Protein AF-A0A959TJM8-F1 (afdb_monomer_lite)

Sequence (122 aa):
MNSDGHVLEDPFLDPDLEVVRTRRNLPHWNQLGKLYFVTWRLADSLPKEVLARIETDRRDWQRQHGDIPLSAMGHLVKHEWYRLFHHRVQTWLDAGQGSCVLHRAEACRILCDALHHFHGER

Secondary structure (DSSP, 8-state):
--------S--S--TTS--EEEESSSEEEE-TTPPPP-----TTSS-HHHHHHHHHHHHHHHHHH-S--GGGS-HHHHHHHIIIIIIHHHHHHHTT-S--GGGSHHHHHHHHHHHTTTTTT-

Radius of gyration: 19.46 Å; chains: 1; bounding box: 56×31×44 Å

Foldseek 3Di:
DDPPPPPLVDQADDPVDDWDWDDDPHIDTDDPSHDDDDDDDDPQLAPPVRVVVLVVVVVVVCVVVPPDDLVPDDPVSNVVCCVSRVVVVVVSSVVRPGPPCCVDVVVVVVVVCVVCVCPVPD

pLDDT: mean 87.81, std 10.88, range [36.31, 96.94]

Structure (mmCIF, N/CA/C/O backbone):
data_AF-A0A959TJM8-F1
#
_entry.id   AF-A0A959TJM8-F1
#
loop_
_atom_site.group_PDB
_atom_site.id
_atom_site.type_symbol
_atom_site.label_atom_id
_atom_site.label_alt_id
_atom_site.label_comp_id
_atom_site.label_asym_id
_atom_site.label_entity_id
_atom_site.label_seq_id
_atom_site.pdbx_PDB_ins_code
_atom_site.Cartn_x
_atom_site.Cartn_y
_atom_site.Cartn_z
_atom_site.occupancy
_atom_site.B_iso_or_equiv
_atom_site.auth_seq_id
_atom_site.auth_comp_id
_atom_site.auth_asym_id
_atom_site.auth_atom_id
_atom_site.pdbx_PDB_model_num
ATOM 1 N N . MET A 1 1 ? -35.703 -6.982 8.670 1.00 38.00 1 MET A N 1
ATOM 2 C CA . MET A 1 1 ? -34.846 -7.904 7.900 1.00 38.00 1 MET A CA 1
ATOM 3 C C . MET A 1 1 ? -35.048 -7.583 6.428 1.00 38.00 1 MET A C 1
ATOM 5 O O . MET A 1 1 ? -35.905 -8.194 5.817 1.00 38.00 1 MET A O 1
ATOM 9 N N . ASN A 1 2 ? -34.317 -6.604 5.890 1.00 36.31 2 ASN A N 1
ATOM 10 C CA . ASN A 1 2 ? -34.230 -6.388 4.444 1.00 36.31 2 ASN A CA 1
ATOM 11 C C . ASN A 1 2 ? -32.755 -6.537 4.092 1.00 36.31 2 ASN A C 1
ATOM 13 O O . ASN A 1 2 ? -31.973 -5.602 4.232 1.00 36.31 2 ASN A O 1
ATOM 17 N N . SER A 1 3 ? -32.363 -7.763 3.769 1.00 44.84 3 SER A N 1
ATOM 18 C CA . SER A 1 3 ? -31.063 -8.073 3.191 1.00 44.84 3 SER A CA 1
ATOM 19 C C . SER A 1 3 ? -31.195 -8.002 1.673 1.00 44.84 3 SER A C 1
ATOM 21 O O . SER A 1 3 ? -31.108 -9.025 0.999 1.00 44.84 3 SER A O 1
ATOM 23 N N . ASP A 1 4 ? -31.433 -6.803 1.144 1.00 48.50 4 ASP A N 1
ATOM 24 C CA . ASP A 1 4 ? -31.153 -6.533 -0.265 1.00 48.50 4 ASP A CA 1
ATOM 25 C C . ASP A 1 4 ? -29.639 -6.374 -0.362 1.00 48.50 4 ASP A C 1
ATOM 27 O O . ASP A 1 4 ? -29.078 -5.284 -0.249 1.00 48.50 4 ASP A O 1
ATOM 31 N N . GLY A 1 5 ? -28.947 -7.510 -0.438 1.00 51.31 5 GLY A N 1
ATOM 32 C CA . GLY A 1 5 ? -27.528 -7.519 -0.739 1.00 51.31 5 GLY A CA 1
ATOM 33 C C . GLY A 1 5 ? -27.357 -6.895 -2.115 1.00 51.31 5 GLY A C 1
ATOM 34 O O . GLY A 1 5 ? -27.705 -7.519 -3.113 1.00 51.31 5 GLY A O 1
ATOM 35 N N . HIS A 1 6 ? -26.852 -5.664 -2.172 1.00 56.75 6 HIS A N 1
ATOM 36 C CA . HIS A 1 6 ? -26.370 -5.077 -3.414 1.00 56.75 6 HIS A CA 1
ATOM 37 C C . HIS A 1 6 ? -25.187 -5.920 -3.892 1.00 56.75 6 HIS A C 1
ATOM 39 O O . HIS A 1 6 ? -24.040 -5.690 -3.510 1.00 56.75 6 HIS A O 1
ATOM 45 N N . VAL A 1 7 ? -25.477 -6.953 -4.680 1.00 63.81 7 VAL A N 1
ATOM 46 C CA . VAL A 1 7 ? -24.457 -7.699 -5.405 1.00 63.81 7 VAL A CA 1
ATOM 47 C C . VAL A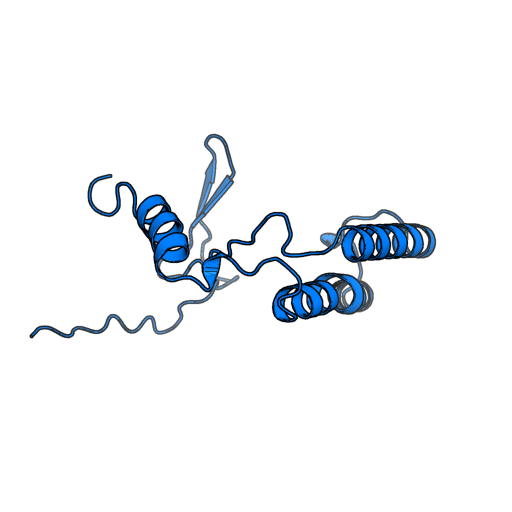 1 7 ? -23.918 -6.742 -6.458 1.00 63.81 7 VAL A C 1
ATOM 49 O O . VAL A 1 7 ? -24.613 -6.389 -7.407 1.00 63.81 7 VAL A O 1
ATOM 52 N N . LEU A 1 8 ? -22.690 -6.270 -6.258 1.00 69.44 8 LEU A N 1
ATOM 53 C CA . LEU A 1 8 ? -21.947 -5.603 -7.317 1.00 69.44 8 LEU A CA 1
ATOM 54 C C . LEU A 1 8 ? -21.524 -6.701 -8.295 1.00 69.44 8 LEU A C 1
ATOM 56 O O . LEU A 1 8 ? -20.607 -7.461 -7.995 1.00 69.44 8 LEU A O 1
ATOM 60 N N . GLU A 1 9 ? -22.234 -6.826 -9.418 1.00 77.81 9 GLU A N 1
ATOM 61 C CA . GLU A 1 9 ? -21.950 -7.844 -10.443 1.00 77.81 9 GLU A CA 1
ATOM 62 C C . GLU A 1 9 ? -20.521 -7.719 -10.992 1.00 77.81 9 GLU A C 1
ATOM 64 O O . GLU A 1 9 ? -19.876 -8.728 -11.268 1.00 77.81 9 GLU A O 1
ATOM 69 N N . ASP A 1 10 ? -20.002 -6.489 -11.067 1.00 85.50 10 ASP A N 1
ATOM 70 C CA . ASP A 1 10 ? -18.613 -6.199 -11.413 1.00 85.50 10 ASP A CA 1
ATOM 71 C C . ASP A 1 10 ? -18.064 -5.021 -10.578 1.00 85.50 10 ASP A C 1
ATOM 73 O O . ASP A 1 10 ? -18.204 -3.852 -10.966 1.00 85.50 10 ASP A O 1
ATOM 77 N N . PRO A 1 11 ? -17.440 -5.304 -9.419 1.00 87.75 11 PRO A N 1
ATOM 78 C CA . PRO A 1 11 ? -16.973 -4.279 -8.495 1.00 87.75 11 PRO A CA 1
ATOM 79 C C . PRO A 1 11 ? -15.610 -3.683 -8.869 1.00 87.75 11 PRO A C 1
ATOM 81 O O . PRO A 1 11 ? -15.163 -2.755 -8.196 1.00 87.75 11 PRO A O 1
ATOM 84 N N . PHE A 1 12 ? -14.911 -4.207 -9.879 1.00 90.12 12 PHE A N 1
ATOM 85 C CA . PHE A 1 12 ? -13.540 -3.794 -10.190 1.00 90.12 12 PHE A CA 1
ATOM 86 C C . PHE A 1 12 ? -13.489 -2.792 -11.341 1.00 90.12 12 PHE A C 1
ATOM 88 O O . PHE A 1 12 ? -14.401 -2.719 -12.157 1.00 90.12 12 PHE A O 1
ATOM 95 N N . LEU A 1 13 ? -12.412 -2.001 -11.395 1.00 89.31 13 LEU A N 1
ATOM 96 C CA . LEU A 1 13 ? -12.197 -1.011 -12.450 1.00 89.31 13 LEU A CA 1
ATOM 97 C C . LEU A 1 13 ? -12.307 -1.658 -13.840 1.00 89.31 13 LEU A C 1
ATOM 99 O O . LEU A 1 13 ? -11.550 -2.574 -14.154 1.00 89.31 13 LEU A O 1
ATOM 103 N N . ASP A 1 14 ? -13.186 -1.106 -14.666 1.00 89.50 14 ASP A N 1
ATOM 104 C CA . ASP A 1 14 ? -13.364 -1.443 -16.071 1.00 89.50 14 ASP A CA 1
ATOM 105 C C . ASP A 1 14 ? -12.662 -0.377 -16.936 1.00 89.50 14 ASP A C 1
ATOM 107 O O . ASP A 1 14 ? -13.075 0.786 -16.935 1.00 89.50 14 ASP A O 1
ATOM 111 N N . PRO A 1 15 ? -11.579 -0.717 -17.653 1.00 88.81 15 PRO A N 1
ATOM 112 C CA . PRO A 1 15 ? -10.864 0.234 -18.499 1.00 88.81 15 PRO A CA 1
ATOM 113 C C . PRO A 1 15 ? -11.677 0.779 -19.682 1.00 88.81 15 PRO A C 1
ATOM 115 O O . PRO A 1 15 ? -11.307 1.832 -20.206 1.00 88.81 15 PRO A O 1
ATOM 118 N N . ASP A 1 16 ? -12.737 0.081 -20.101 1.00 90.88 16 ASP A N 1
ATOM 119 C CA . ASP A 1 16 ? -13.545 0.415 -21.278 1.00 90.88 16 ASP A CA 1
ATOM 120 C C . ASP A 1 16 ? -14.729 1.340 -20.938 1.00 90.88 16 ASP A C 1
ATOM 122 O O . ASP A 1 16 ? -15.325 1.954 -21.828 1.00 90.88 16 ASP A O 1
ATOM 126 N N . LEU A 1 17 ? -15.051 1.492 -19.650 1.00 89.00 17 LEU A N 1
ATOM 127 C CA . LEU A 1 17 ? -16.082 2.407 -19.158 1.00 89.00 17 LEU A CA 1
ATOM 128 C C . LEU A 1 17 ? -15.511 3.773 -18.755 1.00 89.00 17 LEU A C 1
ATOM 130 O O . LEU A 1 17 ? -14.323 3.946 -18.479 1.00 89.00 17 LEU A O 1
ATOM 134 N N . GLU A 1 18 ? -16.392 4.772 -18.674 1.00 92.19 18 GLU A N 1
ATOM 135 C CA . GLU A 1 18 ? -16.005 6.130 -18.298 1.00 92.19 18 GLU A CA 1
ATOM 136 C C . GLU A 1 18 ? -15.359 6.175 -16.902 1.00 92.19 18 GLU A C 1
ATOM 138 O O . GLU A 1 18 ? -15.878 5.630 -15.925 1.00 92.19 18 GLU A O 1
ATOM 143 N N . VAL A 1 19 ? -14.226 6.876 -16.803 1.00 93.38 19 VAL A N 1
ATOM 144 C CA . VAL A 1 19 ? -13.591 7.234 -15.532 1.00 93.38 19 VAL A CA 1
ATOM 145 C C . VAL A 1 19 ? -13.646 8.747 -15.382 1.00 93.38 19 VAL A C 1
ATOM 147 O O . VAL A 1 19 ? -12.907 9.483 -16.042 1.00 93.38 19 VAL A O 1
ATOM 150 N N . VAL A 1 20 ? -14.488 9.220 -14.467 1.00 92.56 20 VAL A N 1
ATOM 151 C CA . VAL A 1 20 ? -14.617 10.641 -14.152 1.00 92.56 20 VAL A CA 1
ATOM 152 C C . VAL A 1 20 ? -13.410 11.070 -13.326 1.00 92.56 20 VAL A C 1
ATOM 154 O O . VAL A 1 20 ? -13.169 10.570 -12.227 1.00 92.56 20 VAL A O 1
ATOM 157 N N . ARG A 1 21 ? -12.637 12.023 -13.846 1.00 91.75 21 ARG A N 1
ATOM 158 C CA . ARG A 1 21 ? -11.461 12.573 -13.163 1.00 91.75 21 ARG A CA 1
ATOM 159 C C . ARG A 1 21 ? -11.743 14.003 -12.740 1.00 91.75 21 ARG A C 1
ATOM 161 O O . ARG A 1 21 ? -11.819 14.897 -13.577 1.00 91.75 21 ARG A O 1
ATOM 168 N N . THR A 1 22 ? -11.858 14.230 -11.439 1.00 91.19 22 THR A N 1
ATOM 169 C CA . THR A 1 22 ? -11.969 15.577 -10.872 1.00 91.19 22 THR A CA 1
ATOM 170 C C . THR A 1 22 ? -10.687 15.937 -10.134 1.00 91.19 22 THR A C 1
ATOM 172 O O . THR A 1 22 ? -9.864 15.084 -9.789 1.00 91.19 22 THR A O 1
ATOM 175 N N . ARG A 1 23 ? -10.463 17.229 -9.905 1.00 86.19 23 ARG A N 1
ATOM 176 C CA . ARG A 1 23 ? -9.297 17.699 -9.161 1.00 86.19 23 ARG A CA 1
ATOM 177 C C . ARG A 1 23 ? -9.707 18.824 -8.230 1.00 86.19 23 ARG A C 1
ATOM 179 O O . ARG A 1 23 ? -10.294 19.808 -8.665 1.00 86.19 23 ARG A O 1
ATOM 186 N N . ARG A 1 24 ? -9.340 18.678 -6.958 1.00 82.38 24 ARG A N 1
ATOM 187 C CA . ARG A 1 24 ? -9.289 19.785 -5.999 1.00 82.38 24 ARG A CA 1
ATOM 188 C C . ARG A 1 24 ? -7.831 19.963 -5.577 1.00 82.38 24 ARG A C 1
ATOM 190 O O . ARG A 1 24 ? -7.024 20.380 -6.401 1.00 82.38 24 ARG A O 1
ATOM 197 N N . ASN A 1 25 ? -7.457 19.529 -4.373 1.00 83.12 25 ASN A N 1
ATOM 198 C CA . ASN A 1 25 ? -6.052 19.516 -3.940 1.00 83.12 25 ASN A CA 1
ATOM 199 C C . ASN A 1 25 ? -5.282 18.302 -4.499 1.00 83.12 25 ASN A C 1
ATOM 201 O O . ASN A 1 25 ? -4.105 18.413 -4.828 1.00 83.12 25 ASN A O 1
ATOM 205 N N . LEU A 1 26 ? -5.964 17.164 -4.671 1.00 79.19 26 LEU A N 1
ATOM 206 C CA . LEU A 1 26 ? -5.447 15.934 -5.281 1.00 79.19 26 LEU A CA 1
ATOM 207 C C . LEU A 1 26 ? -6.391 15.461 -6.406 1.00 79.19 26 LEU A C 1
ATOM 209 O O . LEU A 1 26 ? -7.565 15.861 -6.422 1.00 79.19 26 LEU A O 1
ATOM 213 N N . PRO A 1 27 ? -5.899 14.668 -7.379 1.00 83.38 27 PRO A N 1
ATOM 214 C CA . PRO A 1 27 ? -6.755 14.052 -8.387 1.00 83.38 27 PRO A CA 1
ATOM 215 C C . PRO A 1 27 ? -7.658 12.992 -7.744 1.00 83.38 27 PRO A C 1
ATOM 217 O O . PRO A 1 27 ? -7.177 12.136 -7.008 1.00 83.38 27 PRO A O 1
ATOM 220 N N . HIS A 1 28 ? -8.953 13.045 -8.045 1.00 83.56 28 HIS A N 1
ATOM 221 C CA . HIS A 1 28 ? -9.939 12.040 -7.649 1.00 83.56 28 HIS A CA 1
ATOM 222 C C . HIS A 1 28 ? -10.425 11.338 -8.909 1.00 83.56 28 HIS A C 1
ATOM 224 O O . HIS A 1 28 ? -10.813 11.992 -9.879 1.00 83.56 28 HIS A O 1
ATOM 230 N N . TRP A 1 29 ? -10.343 10.014 -8.924 1.00 89.81 29 TRP A N 1
ATOM 231 C CA . TRP A 1 29 ? -10.809 9.189 -10.034 1.00 89.81 29 TRP A CA 1
ATOM 232 C C . TRP A 1 29 ? -12.034 8.438 -9.544 1.00 89.81 29 TRP A C 1
ATOM 234 O O . TRP A 1 29 ? -11.931 7.768 -8.522 1.00 89.81 29 TRP A O 1
ATOM 244 N N . ASN A 1 30 ? -13.158 8.568 -10.244 1.00 89.56 30 ASN A N 1
ATOM 245 C CA . ASN A 1 30 ? -14.422 7.909 -9.942 1.00 89.56 30 ASN A CA 1
ATOM 246 C C . ASN A 1 30 ? -14.865 7.034 -11.122 1.00 89.56 30 ASN A C 1
ATOM 248 O O . ASN A 1 30 ? -14.905 7.525 -12.250 1.00 89.56 30 ASN A O 1
ATOM 252 N N . GLN A 1 31 ? -15.218 5.776 -10.864 1.00 91.06 31 GLN A N 1
ATOM 253 C CA . GLN A 1 31 ? -15.981 4.954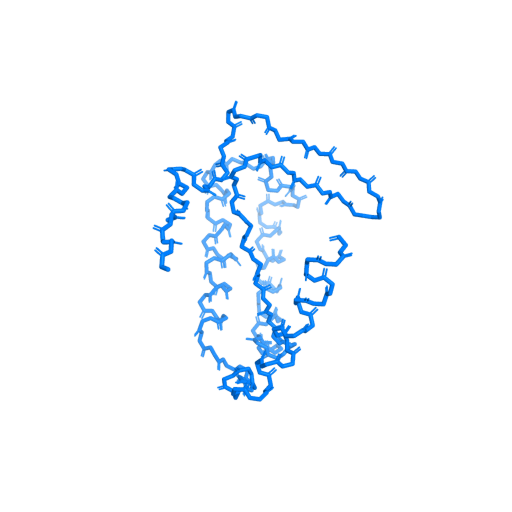 -11.800 1.00 91.06 31 GLN A CA 1
ATOM 254 C C . GLN A 1 31 ? -17.225 4.418 -11.093 1.00 91.06 31 GLN A C 1
ATOM 256 O O . GLN A 1 31 ? -17.137 3.801 -10.030 1.00 91.06 31 GLN A O 1
ATOM 261 N N . LEU A 1 32 ? -18.391 4.696 -11.680 1.00 88.81 32 LEU A N 1
ATOM 262 C CA . LEU A 1 32 ? -19.679 4.370 -11.079 1.00 88.81 32 LEU A CA 1
ATOM 263 C C . LEU A 1 32 ? -19.794 2.860 -10.822 1.00 88.81 32 LEU A C 1
ATOM 265 O O . LEU A 1 32 ? -19.501 2.052 -11.699 1.00 88.81 32 LEU A O 1
ATOM 269 N N . GLY A 1 33 ? -20.234 2.493 -9.617 1.00 87.94 33 GLY A N 1
ATOM 270 C CA . GLY A 1 33 ? -20.459 1.097 -9.232 1.00 87.94 33 GLY A CA 1
ATOM 271 C C . GLY A 1 33 ? -19.194 0.297 -8.904 1.00 87.94 33 GLY A C 1
ATOM 272 O O . GLY A 1 33 ? -19.300 -0.905 -8.677 1.00 87.94 33 GLY A O 1
ATOM 273 N N . LYS A 1 34 ? -18.012 0.928 -8.857 1.00 90.12 34 LYS A N 1
ATOM 274 C CA . LYS A 1 34 ? -16.748 0.244 -8.550 1.00 90.12 34 LYS A CA 1
ATOM 275 C C . LYS A 1 34 ? -16.291 0.465 -7.112 1.00 90.12 34 LYS A C 1
ATOM 277 O O . LYS A 1 34 ? -16.581 1.486 -6.490 1.00 90.12 34 LYS A O 1
ATOM 282 N N . LEU A 1 35 ? -15.549 -0.505 -6.587 1.00 89.31 35 LEU A N 1
ATOM 283 C CA . LEU A 1 35 ? -14.970 -0.475 -5.252 1.00 89.31 35 LEU A CA 1
ATOM 284 C C . LEU A 1 35 ? -13.582 0.163 -5.255 1.00 89.31 35 LEU A C 1
ATOM 286 O O . LEU A 1 35 ? -12.753 -0.076 -6.134 1.00 89.31 35 LEU A O 1
ATOM 290 N N . TYR A 1 36 ? -13.305 0.903 -4.185 1.00 85.50 36 TYR A N 1
ATOM 291 C CA . TYR A 1 36 ? -11.963 1.352 -3.839 1.00 85.50 36 TYR A CA 1
ATOM 292 C C . TYR A 1 36 ? -11.419 0.477 -2.726 1.00 85.50 36 TYR A C 1
ATOM 294 O O . TYR A 1 36 ? -12.060 0.305 -1.691 1.00 85.50 36 TYR A O 1
ATOM 302 N N . PHE A 1 37 ? -10.207 -0.031 -2.920 1.00 86.38 37 PHE A N 1
ATOM 303 C CA . PHE A 1 37 ? -9.463 -0.675 -1.853 1.00 86.38 37 PHE A CA 1
ATOM 304 C C . PHE A 1 37 ? -8.454 0.317 -1.280 1.00 86.38 37 PHE A C 1
ATOM 306 O O . PHE A 1 37 ? -7.559 0.783 -1.987 1.00 86.38 37 PHE A O 1
ATOM 313 N N . VAL A 1 38 ? -8.614 0.659 -0.002 1.00 85.38 38 VAL A N 1
ATOM 314 C CA . VAL A 1 38 ? -7.716 1.570 0.710 1.00 85.38 38 VAL A CA 1
ATOM 315 C C . VAL A 1 38 ? -6.914 0.763 1.719 1.00 85.38 38 VAL A C 1
ATOM 317 O O . VAL A 1 38 ? -7.471 0.192 2.653 1.00 85.38 38 VAL A O 1
ATOM 320 N N . THR A 1 39 ? -5.597 0.729 1.541 1.00 85.38 39 THR A N 1
ATOM 321 C CA . THR A 1 39 ? -4.669 0.047 2.448 1.00 85.38 39 THR A CA 1
ATOM 322 C C . THR A 1 39 ? -3.937 1.055 3.322 1.00 85.38 39 THR A C 1
ATOM 324 O O . THR A 1 39 ? -3.394 2.043 2.829 1.00 85.38 39 THR A O 1
ATOM 327 N N . TRP A 1 40 ? -3.872 0.781 4.625 1.00 87.56 40 TRP A N 1
ATOM 328 C CA . TRP A 1 40 ? -3.090 1.560 5.583 1.00 87.56 40 TRP A CA 1
ATOM 329 C C . TRP A 1 40 ? -1.955 0.710 6.145 1.00 87.56 40 TRP A C 1
ATOM 331 O O . TRP A 1 40 ? -2.138 -0.473 6.422 1.00 87.56 40 TRP A O 1
ATOM 341 N N . ARG A 1 41 ? -0.782 1.313 6.342 1.00 89.62 41 ARG A N 1
ATOM 342 C CA . ARG A 1 41 ? 0.366 0.652 6.975 1.00 89.62 41 ARG A CA 1
ATOM 343 C C . ARG A 1 41 ? 0.974 1.550 8.041 1.00 89.62 41 ARG A C 1
ATOM 345 O O . ARG A 1 41 ? 0.948 2.773 7.914 1.00 89.62 41 ARG A O 1
ATOM 352 N N . LEU A 1 42 ? 1.556 0.941 9.067 1.00 91.44 42 LEU A N 1
ATOM 353 C CA . LEU A 1 42 ? 2.324 1.668 10.075 1.00 91.44 42 LEU A CA 1
ATOM 354 C C . LEU A 1 42 ? 3.700 2.067 9.527 1.00 91.44 42 LEU A C 1
ATOM 356 O O . LEU A 1 42 ? 4.205 1.461 8.578 1.00 91.44 42 LEU A O 1
ATOM 360 N N . ALA A 1 43 ? 4.320 3.088 10.118 1.00 90.81 43 ALA A N 1
ATOM 361 C CA . ALA A 1 43 ? 5.619 3.596 9.670 1.00 90.81 43 ALA A CA 1
ATOM 362 C C . ALA A 1 43 ? 6.732 2.531 9.728 1.00 90.81 43 ALA A C 1
ATOM 364 O O . ALA A 1 43 ? 7.643 2.551 8.905 1.00 90.81 43 ALA A O 1
ATOM 365 N N . ASP A 1 44 ? 6.614 1.584 10.655 1.00 91.88 44 ASP A N 1
ATOM 366 C CA . ASP A 1 44 ? 7.538 0.479 10.915 1.00 91.88 44 ASP A CA 1
ATOM 367 C C . ASP A 1 44 ? 7.160 -0.832 10.200 1.00 91.88 44 ASP A C 1
ATOM 369 O O . ASP A 1 44 ? 7.838 -1.838 10.376 1.00 91.88 44 ASP A O 1
ATOM 373 N N . SER A 1 45 ? 6.110 -0.834 9.367 1.00 92.31 45 SER A N 1
ATOM 374 C CA . SER A 1 45 ? 5.688 -2.010 8.574 1.00 92.31 45 SER A CA 1
ATOM 375 C C 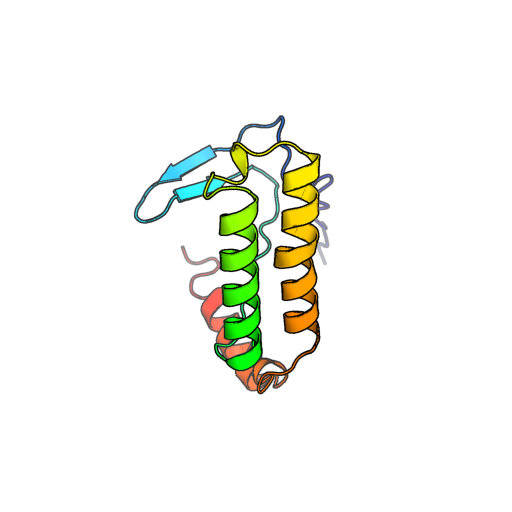. SER A 1 45 ? 6.782 -2.569 7.661 1.00 92.31 45 SER A C 1
ATOM 377 O O . SER A 1 45 ? 6.752 -3.746 7.316 1.00 92.31 45 SER A O 1
ATOM 379 N N . LEU A 1 46 ? 7.747 -1.734 7.273 1.00 91.81 46 LEU A N 1
ATOM 380 C CA . LEU A 1 46 ? 8.958 -2.144 6.575 1.00 91.81 46 LEU A CA 1
ATOM 381 C C . LEU A 1 46 ? 10.169 -1.690 7.398 1.00 91.81 46 LEU A C 1
ATOM 383 O O . LEU A 1 46 ? 10.347 -0.478 7.568 1.00 91.81 46 LEU A O 1
ATOM 387 N N . PRO A 1 47 ? 11.015 -2.619 7.883 1.00 90.06 47 PRO A N 1
ATOM 388 C CA . PRO A 1 47 ? 12.262 -2.269 8.553 1.00 90.06 47 PRO A CA 1
ATOM 389 C C . PRO A 1 47 ? 13.146 -1.373 7.676 1.00 90.06 47 PRO A C 1
ATOM 391 O O . PRO A 1 47 ? 13.142 -1.476 6.443 1.00 90.06 47 PRO A O 1
ATOM 394 N N . LYS A 1 48 ? 13.931 -0.494 8.306 1.00 91.25 48 LYS A N 1
ATOM 395 C CA . LYS A 1 48 ? 14.766 0.492 7.595 1.00 91.25 48 LYS A CA 1
ATOM 396 C C . LYS A 1 48 ? 15.766 -0.178 6.658 1.00 91.25 48 LYS A C 1
ATOM 398 O O . LYS A 1 48 ? 16.026 0.321 5.567 1.00 91.25 48 LYS A O 1
ATOM 403 N N . GLU A 1 49 ? 16.286 -1.323 7.067 1.00 91.25 49 GLU A N 1
ATOM 404 C CA . GLU A 1 49 ? 17.253 -2.129 6.332 1.00 91.25 49 GLU A CA 1
ATOM 405 C C . GLU A 1 49 ? 16.626 -2.696 5.052 1.00 91.25 49 GLU A C 1
ATOM 407 O O . GLU A 1 49 ? 17.246 -2.683 3.988 1.00 91.25 49 GLU A O 1
ATOM 412 N N . VAL A 1 50 ? 15.361 -3.128 5.129 1.00 90.88 50 VAL A N 1
ATOM 413 C CA . VAL A 1 50 ? 14.594 -3.624 3.976 1.00 90.88 50 VAL A CA 1
ATOM 414 C C . VAL A 1 50 ? 14.321 -2.487 2.991 1.00 90.88 50 VAL A C 1
ATOM 416 O O . VAL A 1 50 ? 14.542 -2.654 1.791 1.00 90.88 50 VAL A O 1
ATOM 419 N N . LEU A 1 51 ? 13.915 -1.313 3.485 1.00 90.44 51 LEU A N 1
ATOM 420 C CA . LEU A 1 51 ? 13.718 -0.120 2.653 1.00 90.44 51 LEU A CA 1
ATOM 421 C C . LEU A 1 51 ? 15.010 0.303 1.946 1.00 90.44 51 LEU A C 1
ATOM 423 O O . LEU A 1 51 ? 14.995 0.526 0.736 1.00 90.44 51 LEU A O 1
ATOM 427 N N . ALA A 1 52 ? 16.127 0.364 2.676 1.00 93.75 52 ALA A N 1
ATOM 428 C CA . ALA A 1 52 ? 17.429 0.708 2.113 1.00 93.75 52 ALA A CA 1
ATOM 429 C C . ALA A 1 52 ? 17.850 -0.278 1.013 1.00 93.75 52 ALA A C 1
ATOM 431 O O . ALA A 1 52 ? 18.362 0.136 -0.026 1.00 93.75 52 ALA A O 1
ATOM 432 N N . ARG A 1 53 ? 17.583 -1.575 1.204 1.00 93.12 53 ARG A N 1
ATOM 433 C CA . ARG A 1 53 ? 17.856 -2.599 0.192 1.00 93.12 53 ARG A CA 1
ATOM 434 C C . ARG A 1 53 ? 16.996 -2.428 -1.060 1.00 93.12 53 ARG A C 1
ATOM 436 O O . ARG A 1 53 ? 17.535 -2.452 -2.160 1.00 93.12 53 ARG A O 1
ATOM 443 N N . ILE A 1 54 ? 15.684 -2.231 -0.911 1.00 91.75 54 ILE A N 1
ATOM 444 C CA . ILE A 1 54 ? 14.778 -2.008 -2.052 1.00 91.75 54 ILE A CA 1
ATOM 445 C C . ILE A 1 54 ? 15.220 -0.785 -2.858 1.00 91.75 54 ILE A C 1
ATOM 447 O O . ILE A 1 54 ? 15.212 -0.822 -4.085 1.00 91.75 54 ILE A O 1
ATOM 451 N N . GLU A 1 55 ? 15.610 0.280 -2.168 1.00 92.81 55 GLU A N 1
ATOM 452 C CA . GLU A 1 55 ? 16.068 1.517 -2.785 1.00 92.81 55 GLU A CA 1
ATOM 453 C C 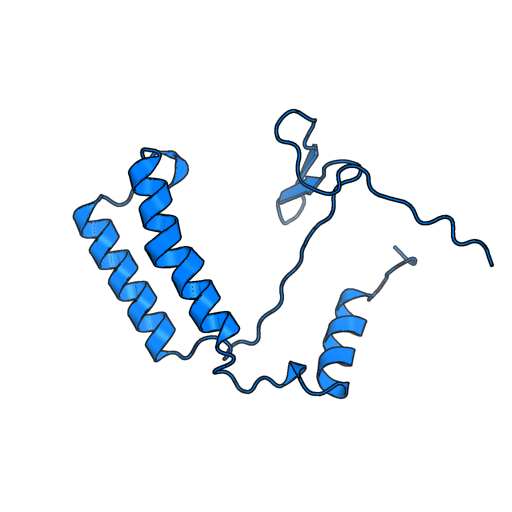. GLU A 1 55 ? 17.384 1.324 -3.557 1.00 92.81 55 GLU A C 1
ATOM 455 O O . GLU A 1 55 ? 17.488 1.754 -4.705 1.00 92.81 55 GLU A O 1
ATOM 460 N N . THR A 1 56 ? 18.364 0.622 -2.981 1.00 95.50 56 THR A N 1
ATOM 461 C CA . THR A 1 56 ? 19.600 0.250 -3.691 1.00 95.50 56 THR A CA 1
ATOM 462 C C . THR A 1 56 ? 19.300 -0.580 -4.937 1.00 95.50 56 THR A C 1
ATOM 464 O O . THR A 1 56 ? 19.749 -0.225 -6.025 1.00 95.50 56 THR A O 1
ATOM 467 N N . ASP A 1 57 ? 18.469 -1.617 -4.811 1.00 93.75 57 ASP A N 1
ATOM 468 C CA . ASP A 1 57 ? 18.110 -2.486 -5.933 1.00 93.75 57 ASP A CA 1
ATOM 469 C C . ASP A 1 57 ? 17.404 -1.704 -7.058 1.00 93.75 57 ASP A C 1
ATOM 471 O O . ASP A 1 57 ? 17.650 -1.954 -8.239 1.00 93.75 57 ASP A O 1
ATOM 475 N N . ARG A 1 58 ? 16.541 -0.732 -6.714 1.00 93.06 58 ARG A N 1
ATOM 476 C CA . ARG A 1 58 ? 15.882 0.144 -7.701 1.00 93.06 58 ARG A CA 1
ATOM 477 C C . ARG A 1 58 ? 16.892 1.002 -8.448 1.00 93.06 58 ARG A C 1
ATOM 479 O O . ARG A 1 58 ? 16.812 1.080 -9.672 1.00 93.06 58 ARG A O 1
ATOM 486 N N . ARG A 1 59 ? 17.843 1.614 -7.735 1.00 94.06 59 ARG A N 1
ATOM 487 C CA . ARG A 1 59 ? 18.900 2.433 -8.352 1.00 94.06 59 ARG A CA 1
ATOM 488 C C . ARG A 1 59 ? 19.768 1.606 -9.285 1.00 94.06 59 ARG A C 1
ATOM 490 O O . ARG A 1 59 ? 20.066 2.048 -10.391 1.00 94.06 59 ARG A O 1
ATOM 497 N N . ASP A 1 60 ? 20.168 0.413 -8.859 1.00 94.62 60 ASP A N 1
ATOM 498 C CA . ASP A 1 60 ? 21.002 -0.472 -9.670 1.00 94.62 60 ASP A CA 1
ATOM 499 C C . ASP A 1 60 ? 20.260 -0.932 -10.927 1.00 94.62 60 ASP A C 1
ATOM 501 O O . ASP A 1 60 ? 20.824 -0.913 -12.022 1.00 94.62 60 ASP A O 1
ATOM 505 N N . TRP A 1 61 ? 18.970 -1.247 -10.802 1.00 93.44 61 TRP A N 1
ATOM 506 C CA . TRP A 1 61 ? 18.134 -1.573 -11.951 1.00 93.44 61 TRP A CA 1
ATOM 507 C C . TRP A 1 61 ? 17.978 -0.386 -12.911 1.00 93.44 61 TRP A C 1
ATOM 509 O O . TRP A 1 61 ? 18.134 -0.567 -14.119 1.00 93.44 61 TRP A O 1
ATOM 519 N N . GLN A 1 62 ? 17.745 0.830 -12.396 1.00 92.12 62 GLN A N 1
ATOM 520 C CA . GLN A 1 62 ? 17.657 2.055 -13.206 1.00 92.12 62 GLN A CA 1
ATOM 521 C C . GLN A 1 62 ? 18.965 2.348 -13.949 1.00 92.12 62 GLN A C 1
ATOM 523 O O . GLN A 1 62 ? 18.928 2.753 -15.107 1.00 92.12 62 GLN A O 1
ATOM 528 N N . ARG A 1 63 ? 20.134 2.098 -13.342 1.00 93.12 63 ARG A N 1
ATOM 529 C CA . ARG A 1 63 ? 21.428 2.235 -14.041 1.00 93.12 63 ARG A CA 1
ATOM 530 C C . ARG A 1 63 ? 21.557 1.279 -15.228 1.00 93.12 63 ARG A C 1
ATOM 532 O O . ARG A 1 63 ? 22.211 1.627 -16.204 1.00 93.12 63 ARG A O 1
ATOM 539 N N . GLN A 1 64 ? 20.960 0.092 -15.140 1.00 90.62 64 GLN A N 1
ATOM 540 C CA . GLN A 1 64 ? 21.030 -0.934 -16.186 1.00 90.62 64 GLN A CA 1
ATOM 541 C C . GLN A 1 64 ? 19.991 -0.728 -17.299 1.00 90.62 64 GLN A C 1
ATOM 543 O O . GLN A 1 64 ? 20.279 -1.023 -18.454 1.00 90.62 64 GLN A O 1
ATOM 548 N N . HIS A 1 65 ? 18.799 -0.228 -16.964 1.00 88.38 65 HIS A N 1
ATOM 549 C CA . HIS A 1 65 ? 17.654 -0.147 -17.887 1.00 88.38 65 HIS A CA 1
ATOM 550 C C . HIS A 1 65 ? 17.286 1.288 -18.297 1.00 88.38 65 HIS A C 1
ATOM 552 O O . HIS A 1 65 ? 16.401 1.486 -19.130 1.00 88.38 65 HIS A O 1
ATOM 558 N N . GLY A 1 66 ? 17.972 2.284 -17.735 1.00 87.94 66 GLY A N 1
ATOM 559 C CA . GLY A 1 66 ? 17.661 3.700 -17.892 1.00 87.94 66 GLY A CA 1
ATOM 560 C C . GLY A 1 66 ? 16.594 4.181 -16.907 1.00 87.94 66 GLY A C 1
ATOM 561 O O . GLY A 1 66 ? 15.739 3.424 -16.444 1.00 87.94 66 GLY A O 1
ATOM 562 N N . ASP A 1 67 ? 16.634 5.477 -16.599 1.00 87.31 67 ASP A N 1
ATOM 563 C CA . ASP A 1 67 ? 15.629 6.133 -15.762 1.00 87.31 67 ASP A CA 1
ATOM 564 C C . ASP A 1 67 ? 14.473 6.655 -16.625 1.00 87.31 67 ASP A C 1
ATOM 566 O O . ASP A 1 67 ? 14.327 7.852 -16.871 1.00 87.31 67 ASP A O 1
ATOM 570 N N . ILE A 1 68 ? 13.691 5.723 -17.171 1.00 88.06 68 ILE A N 1
ATOM 571 C CA . ILE A 1 68 ? 12.495 6.032 -17.961 1.00 88.06 68 ILE A CA 1
ATOM 572 C C . ILE A 1 68 ? 11.223 5.712 -17.167 1.00 88.06 68 ILE A C 1
ATOM 574 O O . ILE A 1 68 ? 11.225 4.810 -16.329 1.00 88.06 68 ILE A O 1
ATOM 578 N N . PRO A 1 69 ? 10.099 6.409 -17.415 1.00 88.25 69 PRO A N 1
ATOM 579 C CA . PRO A 1 69 ? 8.830 6.071 -16.782 1.00 88.25 69 PRO A CA 1
ATOM 580 C C . PRO A 1 69 ? 8.386 4.640 -17.114 1.00 88.25 69 PRO A C 1
ATOM 582 O O . PRO A 1 69 ? 8.470 4.209 -18.263 1.00 88.25 69 PRO A O 1
ATOM 585 N N . LEU A 1 70 ? 7.809 3.928 -16.138 1.00 85.81 70 LEU A N 1
ATOM 586 C CA . LEU A 1 70 ? 7.294 2.560 -16.321 1.00 85.81 70 LEU A CA 1
ATOM 587 C C . LEU A 1 70 ? 6.240 2.455 -17.443 1.00 85.81 70 LEU A C 1
ATOM 589 O O . LEU A 1 70 ? 6.074 1.397 -18.044 1.00 85.81 70 LEU A O 1
ATOM 593 N N . SER A 1 71 ? 5.523 3.544 -17.736 1.00 86.12 71 SER A N 1
ATOM 594 C CA . SER A 1 71 ? 4.564 3.632 -18.846 1.00 86.12 71 SER A CA 1
ATOM 595 C C . SER A 1 71 ? 5.214 3.619 -20.232 1.00 86.12 71 SER A C 1
ATOM 597 O O . SER A 1 71 ? 4.545 3.250 -21.190 1.00 86.12 71 SER A O 1
ATOM 599 N N . ALA A 1 72 ? 6.487 4.005 -20.339 1.00 90.31 72 ALA A N 1
ATOM 600 C CA . ALA A 1 72 ? 7.252 4.017 -21.586 1.00 90.31 72 ALA A CA 1
ATOM 601 C C . ALA A 1 72 ? 8.056 2.721 -21.808 1.00 90.31 72 ALA A C 1
ATOM 603 O O . ALA A 1 72 ? 8.672 2.546 -22.857 1.00 90.31 72 ALA A O 1
ATOM 604 N N . MET A 1 73 ? 8.069 1.811 -20.829 1.00 90.12 73 MET A N 1
ATOM 605 C CA . MET A 1 73 ? 8.782 0.537 -20.918 1.00 90.12 73 MET A CA 1
ATOM 606 C C . MET A 1 73 ? 7.982 -0.514 -21.690 1.00 90.12 73 MET A C 1
ATOM 608 O O . MET A 1 73 ? 6.753 -0.570 -21.615 1.00 90.12 73 MET A O 1
ATOM 612 N N . GLY A 1 74 ? 8.693 -1.421 -22.365 1.00 92.38 74 GLY A N 1
ATOM 613 C CA . GLY A 1 74 ? 8.085 -2.605 -22.971 1.00 92.38 74 GLY A CA 1
ATOM 614 C C . GLY A 1 74 ? 7.435 -3.523 -21.927 1.00 92.38 74 GLY A C 1
ATOM 615 O O . GLY A 1 74 ? 7.886 -3.607 -20.783 1.00 92.38 74 GLY A O 1
ATOM 616 N N . HIS A 1 75 ? 6.392 -4.252 -22.334 1.00 92.06 75 HIS A N 1
ATOM 617 C CA . HIS A 1 75 ? 5.575 -5.084 -21.440 1.00 92.06 75 HIS A CA 1
ATOM 618 C C . HIS A 1 75 ? 6.395 -6.077 -20.594 1.00 92.06 75 HIS A C 1
ATOM 620 O O . HIS A 1 75 ? 6.168 -6.186 -19.391 1.00 92.06 75 HIS A O 1
ATOM 626 N N . LEU A 1 76 ? 7.390 -6.746 -21.189 1.00 92.56 76 LEU A N 1
ATOM 627 C CA . LEU A 1 76 ? 8.241 -7.714 -20.481 1.00 92.56 76 LEU A CA 1
ATOM 628 C C . LEU A 1 76 ? 9.092 -7.057 -19.384 1.00 92.56 76 LEU A C 1
ATOM 630 O O . LEU A 1 76 ? 9.167 -7.565 -18.269 1.00 92.56 76 LEU A O 1
ATOM 634 N N . VAL A 1 77 ? 9.684 -5.898 -19.682 1.00 92.19 77 VAL A N 1
ATOM 635 C CA . VAL A 1 77 ? 10.496 -5.126 -18.727 1.00 92.19 77 VAL A CA 1
ATOM 636 C C . VAL A 1 77 ? 9.619 -4.616 -17.584 1.00 92.19 77 VAL A C 1
ATOM 638 O O . VAL A 1 77 ? 9.987 -4.724 -16.416 1.00 92.19 77 VAL A O 1
ATOM 641 N N . LYS A 1 78 ? 8.415 -4.129 -17.909 1.00 91.94 78 LYS A N 1
ATOM 642 C CA . LYS A 1 78 ? 7.418 -3.695 -16.925 1.00 91.94 78 LYS A CA 1
ATOM 643 C C . LYS A 1 78 ? 6.994 -4.840 -16.003 1.00 91.94 78 LYS A C 1
ATOM 645 O O . LYS A 1 78 ? 6.938 -4.646 -14.792 1.00 91.94 78 LYS A O 1
ATOM 650 N N . HIS A 1 79 ? 6.728 -6.025 -16.550 1.00 91.44 79 HIS A N 1
ATOM 651 C CA . HIS A 1 79 ? 6.383 -7.208 -15.760 1.00 91.44 79 HIS A CA 1
ATOM 652 C C . HIS A 1 79 ? 7.507 -7.593 -14.786 1.00 91.44 79 HIS A C 1
ATOM 654 O O . HIS A 1 79 ? 7.252 -7.796 -13.598 1.00 91.44 79 HIS A O 1
ATOM 660 N N . GLU A 1 80 ? 8.757 -7.614 -15.252 1.00 91.88 80 GLU A N 1
ATOM 661 C CA . GLU A 1 80 ? 9.905 -7.906 -14.387 1.00 91.88 80 GLU A CA 1
ATOM 662 C C . GLU A 1 80 ? 10.085 -6.848 -13.289 1.00 91.88 80 GLU A C 1
ATOM 664 O O . GLU A 1 80 ? 10.318 -7.186 -12.128 1.00 91.88 80 GLU A O 1
ATOM 669 N N . TRP A 1 81 ? 9.877 -5.570 -13.612 1.00 92.75 81 TRP A N 1
ATOM 670 C CA . TRP A 1 81 ? 9.875 -4.493 -12.623 1.00 92.75 81 TRP A CA 1
ATOM 671 C C . TRP A 1 81 ? 8.820 -4.712 -11.524 1.00 92.75 81 TRP A C 1
ATOM 673 O O . TRP A 1 81 ? 9.132 -4.609 -10.334 1.00 92.75 81 TRP A O 1
ATOM 683 N N . TYR A 1 82 ? 7.582 -5.080 -11.883 1.00 91.69 82 TYR A N 1
ATOM 684 C CA . TYR A 1 82 ? 6.551 -5.422 -10.892 1.00 91.69 82 TYR A CA 1
ATOM 685 C C . TYR A 1 82 ? 6.956 -6.619 -10.029 1.00 91.69 82 TYR A C 1
ATOM 687 O O . TYR A 1 82 ? 6.771 -6.586 -8.810 1.00 91.69 82 TYR A O 1
ATOM 695 N N . ARG A 1 83 ? 7.549 -7.659 -10.621 1.00 90.81 83 ARG A N 1
ATOM 696 C CA . ARG A 1 83 ? 8.043 -8.826 -9.879 1.00 90.81 83 ARG A CA 1
ATOM 697 C C . ARG A 1 83 ? 9.100 -8.436 -8.845 1.00 90.81 83 ARG A C 1
ATOM 699 O O . ARG A 1 83 ? 8.983 -8.803 -7.675 1.00 90.81 83 ARG A O 1
ATOM 706 N N . LEU A 1 84 ? 10.100 -7.659 -9.257 1.00 89.69 84 LEU A N 1
ATOM 707 C CA . LEU A 1 84 ? 11.233 -7.275 -8.415 1.00 89.69 84 LEU A CA 1
ATOM 708 C C . LEU A 1 84 ? 10.859 -6.276 -7.316 1.00 89.69 84 LEU A C 1
ATOM 710 O O . LEU A 1 84 ? 11.381 -6.366 -6.203 1.00 89.69 84 LEU A O 1
ATOM 714 N N . PHE A 1 85 ? 9.964 -5.328 -7.601 1.00 90.88 85 PHE A N 1
ATOM 715 C CA . PHE A 1 85 ? 9.749 -4.179 -6.716 1.00 90.88 85 PHE A CA 1
ATOM 716 C C . PHE A 1 85 ? 8.343 -4.067 -6.142 1.00 90.88 85 PHE A C 1
ATOM 718 O O . PHE A 1 85 ? 8.200 -3.501 -5.066 1.00 90.88 85 PHE A O 1
ATOM 725 N N . HIS A 1 86 ? 7.316 -4.613 -6.793 1.00 90.38 86 HIS A N 1
ATOM 726 C CA . HIS A 1 86 ? 5.961 -4.610 -6.241 1.00 90.38 86 HIS A CA 1
ATOM 727 C C . HIS A 1 86 ? 5.693 -5.887 -5.443 1.00 90.38 86 HIS A C 1
ATOM 729 O O . HIS A 1 86 ? 5.509 -5.823 -4.231 1.00 90.38 86 HIS A O 1
ATOM 735 N N . HIS A 1 87 ? 5.749 -7.058 -6.083 1.00 90.44 87 HIS A N 1
ATOM 736 C CA . HIS A 1 87 ? 5.450 -8.337 -5.423 1.00 90.44 87 HIS A CA 1
ATOM 737 C C . HIS A 1 87 ? 6.384 -8.622 -4.247 1.00 90.44 87 HIS A C 1
ATOM 739 O O . HIS A 1 87 ? 5.941 -9.043 -3.179 1.00 90.44 87 HIS A O 1
ATOM 745 N N . ARG A 1 88 ? 7.673 -8.317 -4.414 1.00 90.06 88 ARG A N 1
ATOM 746 C CA . ARG A 1 88 ? 8.647 -8.444 -3.331 1.00 90.06 88 ARG A CA 1
ATOM 747 C C . ARG A 1 88 ? 8.298 -7.551 -2.140 1.00 90.06 88 ARG A C 1
ATOM 749 O O . ARG A 1 88 ? 8.361 -8.020 -1.014 1.00 90.06 88 ARG A O 1
ATOM 756 N N . VAL A 1 89 ? 7.906 -6.294 -2.371 1.00 90.88 89 VAL A N 1
ATOM 757 C CA . VAL A 1 89 ? 7.485 -5.377 -1.294 1.00 90.88 89 VAL A CA 1
ATOM 758 C C . VAL A 1 89 ? 6.237 -5.893 -0.586 1.00 90.88 89 VAL A C 1
ATOM 760 O O . VAL A 1 89 ? 6.215 -5.875 0.639 1.00 90.88 89 VAL A O 1
ATOM 763 N N . GLN A 1 90 ? 5.249 -6.401 -1.328 1.00 91.12 90 GLN A N 1
ATOM 764 C CA . GLN A 1 90 ? 4.062 -7.018 -0.725 1.00 91.12 90 GLN A CA 1
ATOM 765 C C . GLN A 1 90 ? 4.446 -8.194 0.179 1.00 91.12 90 GLN A C 1
ATOM 767 O O . GLN A 1 90 ? 4.022 -8.236 1.323 1.00 91.12 90 GLN A O 1
ATOM 772 N N . THR A 1 91 ? 5.373 -9.052 -0.261 1.00 91.19 91 THR A N 1
ATOM 773 C CA . THR A 1 91 ? 5.873 -10.167 0.569 1.00 91.19 91 THR A CA 1
ATOM 774 C C . THR A 1 91 ? 6.468 -9.681 1.898 1.00 91.19 91 THR A C 1
ATOM 776 O O . THR A 1 91 ? 6.253 -10.296 2.937 1.00 91.19 91 THR A O 1
ATOM 779 N N . TRP A 1 92 ? 7.208 -8.566 1.890 1.00 90.62 92 TRP A N 1
ATOM 780 C CA . TRP A 1 92 ? 7.761 -7.984 3.118 1.00 90.62 92 TRP A CA 1
ATOM 781 C C . TRP A 1 92 ? 6.695 -7.358 4.018 1.00 90.62 92 TRP A C 1
ATOM 783 O O . TRP A 1 92 ? 6.807 -7.459 5.238 1.00 90.62 92 TRP A O 1
ATOM 793 N N . LEU A 1 93 ? 5.681 -6.717 3.432 1.00 91.06 93 LEU A N 1
ATOM 794 C CA . LEU A 1 93 ? 4.546 -6.175 4.180 1.00 91.06 93 LEU A CA 1
ATOM 795 C C . LEU A 1 93 ? 3.741 -7.302 4.844 1.00 91.06 93 LEU A C 1
ATOM 797 O O . LEU A 1 93 ? 3.435 -7.210 6.032 1.00 91.06 93 LEU A O 1
ATOM 801 N N . ASP A 1 94 ? 3.483 -8.386 4.112 1.00 91.25 94 ASP A N 1
ATOM 802 C CA . ASP A 1 94 ? 2.742 -9.559 4.592 1.00 91.25 94 ASP A CA 1
ATOM 803 C C . ASP A 1 94 ? 3.501 -10.327 5.684 1.00 91.25 94 ASP A C 1
ATOM 805 O O . ASP A 1 94 ? 2.894 -10.980 6.531 1.00 91.25 94 ASP A O 1
ATOM 809 N N . ALA A 1 95 ? 4.833 -10.215 5.718 1.00 91.94 95 ALA A N 1
ATOM 810 C CA . ALA A 1 95 ? 5.672 -10.846 6.735 1.00 91.94 95 ALA A CA 1
ATOM 811 C C . ALA A 1 95 ? 5.522 -10.238 8.144 1.00 91.94 95 ALA A C 1
ATOM 813 O O . ALA A 1 95 ? 6.122 -10.764 9.085 1.00 91.94 95 ALA A O 1
ATOM 814 N N . GLY A 1 96 ? 4.783 -9.130 8.305 1.00 90.81 96 GLY A N 1
ATOM 815 C CA . GLY A 1 96 ? 4.388 -8.604 9.618 1.00 90.81 96 GLY A CA 1
ATOM 816 C C . GLY A 1 96 ? 5.554 -8.214 10.534 1.00 90.81 96 GLY A C 1
ATOM 817 O O . GLY A 1 96 ? 5.473 -8.393 11.743 1.00 90.81 96 GLY A O 1
ATOM 818 N N . GLN A 1 97 ? 6.660 -7.713 9.975 1.00 91.19 97 GLN A N 1
ATOM 819 C CA . GLN A 1 97 ? 7.905 -7.467 10.725 1.00 91.19 97 GLN A CA 1
ATOM 820 C C . GLN A 1 97 ? 7.878 -6.217 11.622 1.00 91.19 97 GLN A C 1
ATOM 822 O O . GLN A 1 97 ? 8.758 -6.044 12.464 1.00 91.19 97 GLN A O 1
ATOM 827 N N . GLY A 1 98 ? 6.905 -5.325 11.426 1.00 90.88 98 GLY A N 1
ATOM 828 C CA . GLY A 1 98 ? 6.706 -4.173 12.303 1.00 90.88 98 GLY A CA 1
ATOM 829 C C . GLY A 1 98 ? 6.117 -4.569 13.659 1.00 90.88 98 GLY A C 1
ATOM 830 O O . GLY A 1 98 ? 5.804 -5.726 13.926 1.00 90.88 98 GLY A O 1
ATOM 831 N N . SER A 1 99 ? 5.861 -3.577 14.503 1.00 93.56 99 SER A N 1
ATOM 832 C CA . SER A 1 99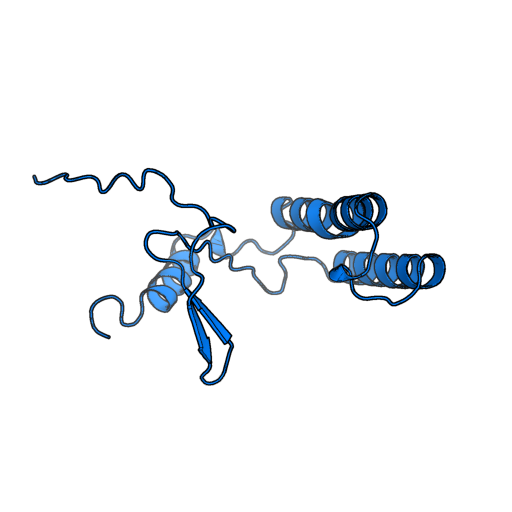 ? 5.213 -3.755 15.810 1.00 93.56 99 SER A CA 1
ATOM 833 C C . SER A 1 99 ? 3.798 -4.340 15.738 1.00 93.56 99 SER A C 1
ATOM 835 O O . SER A 1 99 ? 3.259 -4.752 16.764 1.00 93.56 99 SER A O 1
ATOM 837 N N . CYS A 1 100 ? 3.180 -4.352 14.549 1.00 92.25 100 CYS A N 1
ATOM 838 C CA . CYS A 1 100 ? 1.848 -4.902 14.293 1.00 92.25 100 CYS A CA 1
ATOM 839 C C . CYS A 1 100 ? 0.787 -4.401 15.285 1.00 92.25 100 CYS A C 1
ATOM 841 O O . CYS A 1 100 ? -0.141 -5.125 15.638 1.00 92.25 100 CYS A O 1
ATOM 843 N N . VAL A 1 101 ? 0.894 -3.141 15.726 1.00 94.31 101 VAL A N 1
ATOM 844 C CA . VAL A 1 101 ? 0.018 -2.569 16.766 1.00 94.31 101 VAL A CA 1
ATOM 845 C C . VAL A 1 101 ? -1.461 -2.628 16.377 1.00 94.31 101 VAL A C 1
ATOM 847 O O . VAL A 1 101 ? -2.308 -2.796 17.250 1.00 94.31 101 VAL A O 1
ATOM 850 N N . LEU A 1 102 ? -1.779 -2.581 15.080 1.00 92.88 102 LEU A N 1
ATOM 851 C CA . LEU A 1 102 ? -3.150 -2.725 14.574 1.00 92.88 102 LEU A CA 1
ATOM 852 C C . LEU A 1 102 ? -3.750 -4.128 14.786 1.00 92.88 102 LEU A C 1
ATOM 854 O O . LEU A 1 102 ? -4.956 -4.289 14.640 1.00 92.88 102 LEU A O 1
ATOM 858 N N . HIS A 1 103 ? -2.959 -5.130 15.185 1.00 92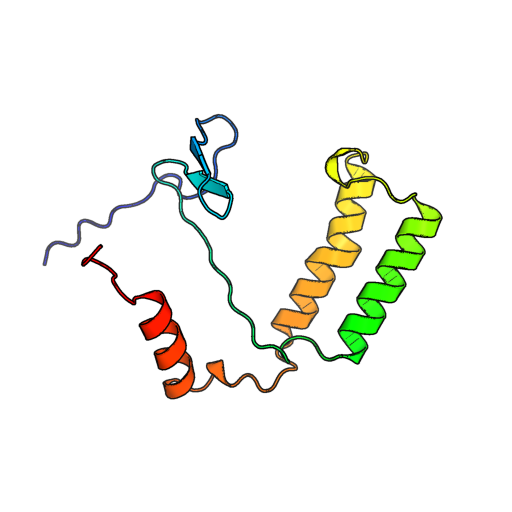.44 103 HIS A N 1
ATOM 859 C CA . HIS A 1 103 ? -3.488 -6.416 15.649 1.00 92.44 103 HIS A CA 1
ATOM 860 C C . HIS A 1 103 ? -4.278 -6.269 16.961 1.00 92.44 103 HIS A C 1
ATOM 862 O O . HIS A 1 103 ? -5.149 -7.079 17.273 1.00 92.44 103 HIS A O 1
ATOM 868 N N . ARG A 1 104 ? -4.011 -5.211 17.740 1.00 96.31 104 ARG A N 1
ATOM 869 C CA . ARG A 1 104 ? -4.797 -4.876 18.928 1.00 96.31 104 ARG A CA 1
ATOM 870 C C . ARG A 1 104 ? -6.102 -4.213 18.501 1.00 96.31 104 ARG A C 1
ATOM 872 O O . ARG A 1 104 ? -6.086 -3.136 17.906 1.00 96.31 104 ARG A O 1
ATOM 879 N N . ALA A 1 105 ? -7.228 -4.807 18.894 1.00 96.88 105 ALA A N 1
ATOM 880 C CA . ALA A 1 105 ? -8.565 -4.307 18.564 1.00 96.88 105 ALA A CA 1
ATOM 881 C C . ALA A 1 105 ? -8.780 -2.830 18.945 1.00 96.88 105 ALA A C 1
ATOM 883 O O . ALA A 1 105 ? -9.412 -2.091 18.197 1.00 96.88 105 ALA A O 1
ATOM 884 N N . GLU A 1 106 ? -8.220 -2.381 20.071 1.00 96.94 106 GLU A N 1
ATOM 885 C CA . GLU A 1 106 ? -8.297 -0.983 20.522 1.00 96.94 106 GLU A CA 1
ATOM 886 C C . GLU A 1 106 ? -7.616 -0.015 19.547 1.00 96.94 106 GLU A C 1
ATOM 888 O O . GLU A 1 106 ? -8.195 1.002 19.177 1.00 96.94 106 GLU A O 1
ATOM 893 N N . ALA A 1 107 ? -6.404 -0.344 19.092 1.00 95.19 107 ALA A N 1
ATOM 894 C CA . ALA A 1 107 ? -5.665 0.486 18.145 1.00 95.19 107 ALA A CA 1
ATOM 895 C C . ALA A 1 107 ? -6.305 0.459 16.751 1.00 95.19 107 ALA A C 1
ATOM 897 O O . ALA A 1 107 ? -6.395 1.493 16.091 1.00 95.19 107 ALA A O 1
ATOM 898 N N . CYS A 1 108 ? -6.791 -0.709 16.320 1.00 94.88 108 CYS A N 1
ATOM 899 C CA . CYS A 1 108 ? -7.533 -0.853 15.070 1.00 94.88 108 CYS A CA 1
ATOM 900 C C . CYS A 1 108 ? -8.803 0.010 15.066 1.00 94.88 108 CYS A C 1
ATOM 902 O O . CYS A 1 108 ? -9.078 0.699 14.087 1.00 94.88 108 CYS A O 1
ATOM 904 N N . ARG A 1 109 ? -9.532 0.055 16.190 1.00 96.62 109 ARG A N 1
ATOM 905 C CA . ARG A 1 109 ? -10.745 0.868 16.329 1.00 96.62 109 ARG A CA 1
ATOM 906 C C . ARG A 1 109 ? -10.483 2.354 16.099 1.00 96.62 109 ARG A C 1
ATOM 908 O O . ARG A 1 109 ? -11.234 2.969 15.359 1.00 96.62 109 ARG A O 1
ATOM 915 N N . ILE A 1 110 ? -9.385 2.898 16.626 1.00 96.00 110 ILE A N 1
ATOM 916 C CA . ILE A 1 110 ? -9.010 4.306 16.402 1.00 96.00 110 ILE A CA 1
ATOM 917 C C . ILE A 1 110 ? -8.872 4.612 14.903 1.00 96.00 110 ILE A C 1
ATOM 919 O O . ILE A 1 110 ? -9.357 5.640 14.434 1.00 96.00 110 ILE A O 1
ATOM 923 N N . LEU A 1 111 ? -8.225 3.722 14.142 1.00 93.44 111 LEU A N 1
ATOM 924 C CA . LEU A 1 111 ? -8.077 3.887 12.695 1.00 93.44 111 LEU A CA 1
ATOM 925 C C . LEU A 1 111 ? -9.432 3.800 11.980 1.00 93.44 111 LEU A C 1
ATOM 927 O O . LEU A 1 111 ? -9.730 4.649 11.143 1.00 93.44 111 LEU A O 1
ATOM 931 N N . CYS A 1 112 ? -10.250 2.799 12.311 1.00 93.88 112 CYS A N 1
ATOM 932 C CA . CYS A 1 112 ? -11.576 2.628 11.718 1.00 93.88 112 CYS A CA 1
ATOM 933 C C . CYS A 1 112 ? -12.487 3.833 11.988 1.00 93.88 112 CYS A C 1
ATOM 935 O O . CYS A 1 112 ? -13.121 4.335 11.064 1.00 93.88 112 CYS A O 1
ATOM 937 N N . ASP A 1 113 ? -12.513 4.330 13.225 1.00 95.44 113 ASP A N 1
ATOM 938 C CA . ASP A 1 113 ? -13.328 5.482 13.618 1.00 95.44 113 ASP A CA 1
ATOM 939 C C . ASP A 1 113 ? -12.874 6.755 12.887 1.00 95.44 113 ASP A C 1
ATOM 941 O O . ASP A 1 113 ? -13.702 7.546 12.439 1.00 95.44 113 ASP A O 1
ATOM 945 N N . ALA A 1 114 ? -11.561 6.931 12.694 1.00 94.25 114 ALA A N 1
ATOM 946 C CA . ALA A 1 114 ? -11.021 8.039 11.911 1.00 94.25 114 ALA A CA 1
ATOM 947 C C . ALA A 1 114 ? -11.405 7.949 10.423 1.00 94.25 114 ALA A C 1
ATOM 949 O O . ALA A 1 114 ? -11.733 8.968 9.818 1.00 94.25 114 ALA A O 1
ATOM 950 N N . LEU A 1 115 ? -11.390 6.747 9.833 1.00 91.38 115 LEU A N 1
ATOM 951 C CA . LEU A 1 115 ? -11.804 6.531 8.441 1.00 91.38 115 LEU A CA 1
ATOM 952 C C . LEU A 1 115 ? -13.313 6.728 8.239 1.00 91.38 115 LEU A C 1
ATOM 954 O O . LEU A 1 115 ? -13.725 7.208 7.187 1.00 91.38 115 LEU A O 1
ATOM 958 N N . HIS A 1 116 ? -14.129 6.395 9.239 1.00 92.69 116 HIS A N 1
ATOM 959 C CA . HIS A 1 116 ? -15.576 6.627 9.222 1.00 92.69 116 HIS A CA 1
ATOM 960 C C . HIS A 1 116 ? -15.983 8.023 9.699 1.00 92.69 116 HIS A C 1
ATOM 962 O O . HIS A 1 116 ? -17.176 8.317 9.786 1.00 92.69 116 HIS A O 1
ATOM 968 N N . HIS A 1 117 ? -15.030 8.903 10.003 1.00 92.75 117 HIS A N 1
ATOM 969 C CA . HIS A 1 117 ? -15.355 10.260 10.408 1.00 92.75 117 HIS A CA 1
ATOM 970 C C . HIS A 1 117 ? -16.140 10.974 9.293 1.00 92.75 117 HIS A C 1
ATOM 972 O O . HIS A 1 117 ? -15.690 11.032 8.149 1.00 92.75 117 HIS A O 1
ATOM 978 N N . PHE A 1 118 ? -17.318 11.506 9.636 1.00 93.00 118 PHE A N 1
ATOM 979 C CA . PHE A 1 118 ? -18.324 12.068 8.719 1.00 93.00 118 PHE A CA 1
ATOM 980 C C . PHE A 1 118 ? -19.023 11.085 7.769 1.00 93.00 118 PHE A C 1
ATOM 982 O O . PHE A 1 118 ? -19.745 11.526 6.873 1.00 93.00 118 PHE A O 1
ATOM 989 N N . HIS A 1 119 ? -18.869 9.773 7.948 1.00 87.56 119 HIS A N 1
ATOM 990 C CA . HIS A 1 119 ? -19.625 8.809 7.154 1.00 87.56 119 HIS A CA 1
ATOM 991 C C . HIS A 1 119 ? -21.138 9.005 7.363 1.00 87.56 119 HIS A C 1
ATOM 993 O O . HIS A 1 119 ? -21.638 8.866 8.475 1.00 87.56 119 HIS A O 1
ATOM 999 N N . GLY A 1 120 ? -21.860 9.341 6.290 1.00 87.75 120 GLY A N 1
ATOM 1000 C CA . GLY A 1 120 ? -23.306 9.598 6.319 1.00 87.75 120 GLY A CA 1
ATOM 1001 C C . GLY A 1 120 ? -23.715 11.010 6.759 1.00 87.75 120 GLY A C 1
ATOM 1002 O O . GLY A 1 120 ? -24.900 11.328 6.714 1.00 87.75 120 GLY A O 1
ATOM 1003 N N . GLU A 1 121 ? -22.765 11.866 7.145 1.00 86.31 121 GLU A N 1
ATOM 1004 C CA . GLU A 1 121 ? -23.029 13.256 7.551 1.00 86.31 121 GLU A CA 1
ATOM 1005 C C . GLU A 1 121 ? -22.610 14.284 6.485 1.00 86.31 121 GLU A C 1
ATOM 1007 O O . GLU A 1 121 ? -23.066 15.430 6.523 1.00 86.31 121 GLU A O 1
ATOM 1012 N N . ARG A 1 122 ? -21.726 13.904 5.550 1.00 65.00 122 ARG A N 1
ATOM 1013 C CA . ARG A 1 122 ? -21.176 14.765 4.489 1.00 65.00 122 ARG A CA 1
ATOM 1014 C C . ARG A 1 122 ? -21.060 14.034 3.159 1.00 65.00 122 ARG A C 1
ATOM 1016 O O . ARG A 1 122 ? -20.877 12.797 3.181 1.00 65.00 122 ARG A O 1
#